Protein AF-A0A376RK97-F1 (afdb_monomer)

Radius of gyration: 12.73 Å; Cα contacts (8 Å, |Δi|>4): 54; chains: 1; bounding box: 29×30×22 Å

Mean predicted aligned error: 4.5 Å

Solvent-accessible surface area (backbone atoms only — not comparable to full-atom values): 4309 Å² total; per-residue (Å²): 130,89,70,87,72,62,96,83,65,48,72,64,60,56,49,69,71,46,57,68,71,57,37,28,74,76,63,33,61,69,52,36,39,29,39,74,55,22,64,49,58,78,73,73,46,35,48,99,86,66,47,78,58,50,73,66,57,49,39,73,75,42,51,62,32,33,56,61,39,72,98

Foldseek 3Di:
DLDDDDPPDDPLNSLQPDDLVVNCVPPHNQVSLLVNFLVDDPVLQADPVRHGDDPVVVCVVPVSSCVRSVD

Structure (mmCIF, N/CA/C/O backbone):
data_AF-A0A376RK97-F1
#
_entry.id   AF-A0A376RK97-F1
#
loop_
_atom_site.group_PDB
_atom_site.id
_atom_site.type_symbol
_atom_site.label_atom_id
_atom_site.label_alt_id
_atom_site.label_comp_id
_atom_site.label_asym_id
_atom_site.label_entity_id
_atom_site.label_seq_id
_atom_site.pdbx_PDB_ins_code
_atom_site.Cartn_x
_atom_site.Cartn_y
_atom_site.Cartn_z
_atom_site.occupancy
_atom_site.B_iso_or_equiv
_atom_site.auth_seq_id
_atom_site.auth_comp_id
_atom_site.auth_asym_id
_atom_site.auth_atom_id
_atom_site.pdbx_PDB_model_num
ATOM 1 N N . MET A 1 1 ? 13.392 -18.938 7.902 1.00 48.59 1 MET A N 1
ATOM 2 C CA . MET A 1 1 ? 13.835 -19.036 6.499 1.00 48.59 1 MET A CA 1
ATOM 3 C C . MET A 1 1 ? 12.819 -18.300 5.657 1.00 48.59 1 MET A C 1
ATOM 5 O O . MET A 1 1 ? 11.705 -18.791 5.527 1.00 48.59 1 MET A O 1
ATOM 9 N N . ASP A 1 2 ? 13.175 -17.120 5.155 1.00 60.03 2 ASP A N 1
ATOM 10 C CA . ASP A 1 2 ? 12.393 -16.446 4.120 1.00 60.03 2 ASP A CA 1
ATOM 11 C C . ASP A 1 2 ? 12.611 -17.246 2.831 1.00 60.03 2 ASP A C 1
ATOM 13 O O . ASP A 1 2 ? 13.696 -17.229 2.255 1.00 60.03 2 ASP A O 1
ATOM 17 N N . GLY A 1 3 ? 11.640 -18.099 2.500 1.00 59.69 3 GLY A N 1
ATOM 18 C CA . GLY A 1 3 ? 11.764 -19.113 1.456 1.00 59.69 3 GLY A CA 1
ATOM 19 C C . GLY A 1 3 ? 12.172 -18.537 0.100 1.00 59.69 3 GLY A C 1
ATOM 20 O O . GLY A 1 3 ? 11.791 -17.424 -0.259 1.00 59.69 3 GLY A O 1
ATOM 21 N N . VAL A 1 4 ? 12.933 -19.341 -0.646 1.00 58.72 4 VAL A N 1
ATOM 22 C CA . VAL A 1 4 ? 13.335 -19.095 -2.036 1.00 58.72 4 VAL A CA 1
ATOM 23 C C . VAL A 1 4 ? 12.123 -18.663 -2.860 1.00 58.72 4 VAL A C 1
ATOM 25 O O . VAL A 1 4 ? 11.132 -19.386 -2.964 1.00 58.72 4 VAL A O 1
ATOM 28 N N . VAL A 1 5 ? 12.202 -17.462 -3.422 1.00 61.81 5 VAL A N 1
ATOM 29 C CA . VAL A 1 5 ? 11.205 -16.924 -4.345 1.00 61.81 5 VAL A CA 1
ATOM 30 C C . VAL A 1 5 ? 11.594 -17.396 -5.742 1.00 61.81 5 VAL A C 1
ATOM 32 O O . VAL A 1 5 ? 12.744 -17.224 -6.146 1.00 61.81 5 VAL A O 1
ATOM 35 N N . ALA A 1 6 ? 10.673 -18.037 -6.464 1.00 67.50 6 ALA A N 1
ATOM 36 C CA . ALA A 1 6 ? 10.910 -18.381 -7.863 1.00 67.50 6 ALA A CA 1
ATOM 37 C C . ALA A 1 6 ? 11.162 -17.087 -8.659 1.00 67.50 6 ALA A C 1
ATOM 39 O O . ALA A 1 6 ? 10.528 -16.068 -8.382 1.00 67.50 6 ALA A O 1
ATOM 40 N N . GLY A 1 7 ? 12.111 -17.101 -9.601 1.00 69.06 7 GLY A N 1
ATOM 41 C CA . GLY A 1 7 ? 12.584 -15.889 -10.294 1.00 69.06 7 GLY A CA 1
ATOM 42 C C . GLY A 1 7 ? 11.515 -15.129 -11.095 1.00 69.06 7 GLY A C 1
ATOM 43 O O . GLY A 1 7 ? 11.761 -14.008 -11.523 1.00 69.06 7 GLY A O 1
ATOM 44 N N . ASP A 1 8 ? 10.338 -15.724 -11.272 1.00 75.38 8 ASP A N 1
ATOM 45 C CA . ASP A 1 8 ? 9.146 -15.198 -11.938 1.00 75.38 8 ASP A CA 1
ATOM 46 C C . ASP A 1 8 ? 8.084 -14.626 -10.976 1.00 75.38 8 ASP A C 1
ATOM 48 O O . ASP A 1 8 ? 7.095 -14.055 -11.425 1.00 75.38 8 ASP A O 1
ATOM 52 N N . THR A 1 9 ? 8.257 -14.755 -9.657 1.00 81.19 9 THR A N 1
ATOM 53 C CA . THR A 1 9 ? 7.262 -14.286 -8.683 1.00 81.19 9 THR A CA 1
ATOM 54 C C . THR A 1 9 ? 7.331 -12.767 -8.519 1.00 81.19 9 THR A C 1
ATOM 56 O O . THR A 1 9 ? 8.337 -12.208 -8.078 1.00 81.19 9 THR A O 1
ATOM 59 N N . TH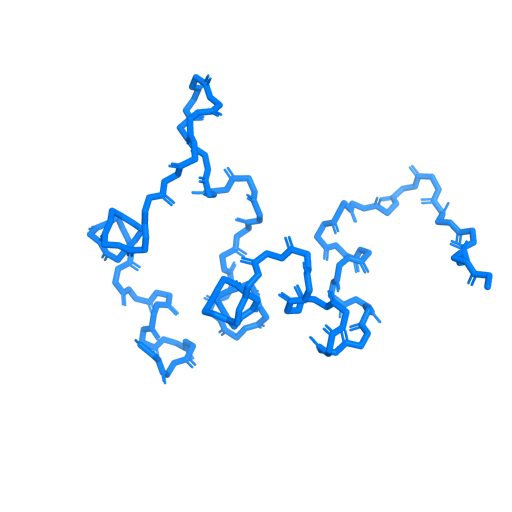R A 1 10 ? 6.216 -12.089 -8.783 1.00 89.56 10 THR A N 1
ATOM 60 C CA . THR A 1 10 ? 6.069 -10.653 -8.526 1.00 89.56 10 THR A CA 1
ATOM 61 C C . THR A 1 10 ? 6.031 -10.354 -7.025 1.00 89.56 10 THR A C 1
ATOM 63 O O . THR A 1 10 ? 5.613 -11.178 -6.203 1.00 89.56 10 THR A O 1
ATOM 66 N N . TYR A 1 11 ? 6.390 -9.125 -6.640 1.00 90.00 11 TYR A N 1
ATOM 67 C CA . TYR A 1 11 ? 6.292 -8.695 -5.241 1.00 90.00 11 TYR A CA 1
ATOM 68 C C . TYR A 1 11 ? 4.874 -8.867 -4.677 1.00 90.00 11 TYR A C 1
ATOM 70 O O . TYR A 1 11 ? 4.715 -9.300 -3.536 1.00 90.00 11 TYR A O 1
ATOM 78 N N . ARG A 1 12 ? 3.837 -8.589 -5.479 1.00 92.12 12 ARG A N 1
ATOM 79 C CA . ARG A 1 12 ? 2.438 -8.757 -5.068 1.00 92.12 12 ARG A CA 1
ATOM 80 C C . ARG A 1 12 ? 2.110 -10.219 -4.768 1.00 92.12 12 ARG A C 1
ATOM 82 O O . ARG A 1 12 ? 1.507 -10.502 -3.735 1.00 92.12 12 ARG A O 1
ATOM 89 N N . GLU A 1 13 ? 2.511 -11.144 -5.634 1.00 93.00 13 GLU A N 1
ATOM 90 C CA . GLU A 1 13 ? 2.279 -12.577 -5.422 1.00 93.00 13 GLU A CA 1
ATOM 91 C C . GLU A 1 13 ? 3.018 -13.086 -4.186 1.00 93.00 13 GLU A C 1
ATOM 93 O O . GLU A 1 13 ? 2.428 -13.776 -3.353 1.00 93.00 13 GLU A O 1
ATOM 98 N N . TRP A 1 14 ? 4.287 -12.702 -4.019 1.00 92.88 14 TRP A N 1
ATOM 99 C CA . TRP A 1 14 ? 5.045 -13.024 -2.814 1.00 92.88 14 TRP A CA 1
ATOM 100 C C . TRP A 1 14 ? 4.372 -12.461 -1.557 1.00 92.88 14 TRP A C 1
ATOM 102 O O . TRP A 1 14 ? 4.200 -13.192 -0.581 1.00 92.88 14 TRP A O 1
ATOM 112 N N . PHE A 1 15 ? 3.941 -11.198 -1.588 1.00 94.88 15 PHE A N 1
ATOM 113 C CA . PHE A 1 15 ? 3.287 -10.521 -0.469 1.00 94.88 15 PHE A CA 1
ATOM 114 C C . PHE A 1 15 ? 1.988 -11.229 -0.066 1.00 94.88 15 PHE A C 1
ATOM 116 O O . PHE A 1 15 ? 1.768 -11.502 1.117 1.00 94.88 15 PHE A O 1
ATOM 123 N N . LEU A 1 16 ? 1.146 -11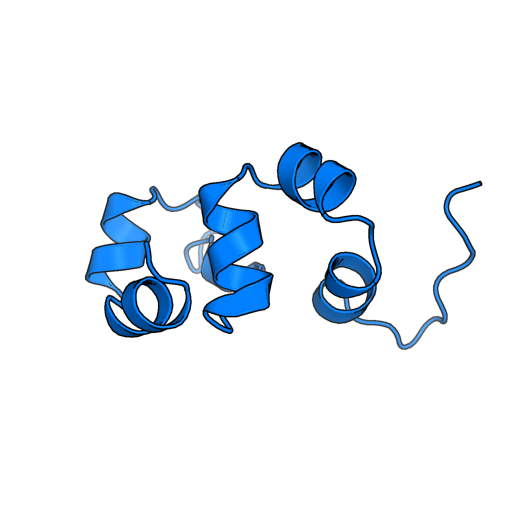.586 -1.041 1.00 94.50 16 LEU A N 1
ATOM 124 C CA . LEU A 1 16 ? -0.134 -12.258 -0.804 1.00 94.50 16 LEU A CA 1
ATOM 125 C C . LEU A 1 16 ? 0.028 -13.655 -0.187 1.00 94.50 16 LEU A C 1
ATOM 127 O O . LEU A 1 16 ? -0.828 -14.059 0.603 1.00 94.50 16 LEU A O 1
ATOM 131 N N . ARG A 1 17 ? 1.136 -14.354 -0.476 1.00 94.94 17 ARG A N 1
ATOM 132 C CA . ARG A 1 17 ? 1.485 -15.647 0.143 1.00 94.94 17 ARG A CA 1
ATOM 133 C C . ARG A 1 17 ? 1.895 -15.525 1.616 1.00 94.94 17 ARG A C 1
ATOM 135 O O . ARG A 1 17 ? 1.834 -16.515 2.339 1.00 94.94 17 ARG A O 1
ATOM 142 N N . GLN A 1 18 ? 2.301 -14.341 2.080 1.00 95.56 18 GLN A N 1
ATOM 143 C CA . GLN A 1 18 ? 2.728 -14.163 3.469 1.00 95.56 18 GLN A CA 1
ATOM 144 C C . GLN A 1 18 ? 1.544 -14.221 4.452 1.00 95.56 18 GLN A C 1
ATOM 146 O O . GLN A 1 18 ? 0.427 -13.803 4.111 1.00 95.56 18 GLN A O 1
ATOM 151 N N . PRO A 1 19 ? 1.772 -14.654 5.708 1.00 97.56 19 PRO A N 1
ATO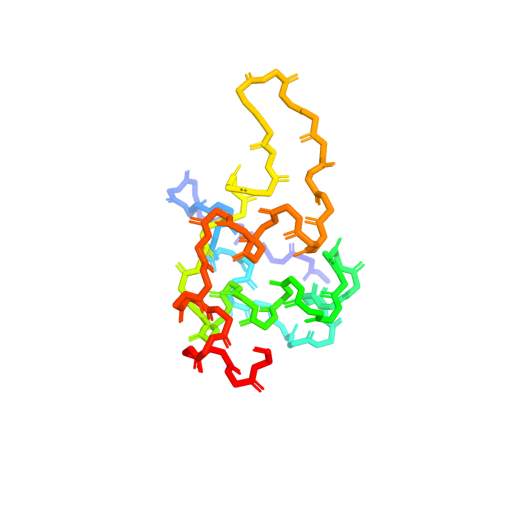M 152 C CA . PRO A 1 19 ? 0.786 -14.512 6.775 1.00 97.56 19 PRO A CA 1
ATOM 153 C C . PRO A 1 19 ? 0.317 -13.061 6.908 1.00 97.56 19 PRO A C 1
ATOM 155 O O . PRO A 1 19 ? 1.108 -12.126 6.758 1.00 97.56 19 PRO A O 1
ATOM 158 N N . TYR A 1 20 ? -0.961 -12.847 7.236 1.00 97.06 20 TYR A N 1
ATOM 159 C CA . TYR A 1 20 ? -1.509 -11.489 7.339 1.00 97.06 20 TYR A CA 1
ATOM 160 C C . TYR A 1 20 ? -0.757 -10.626 8.363 1.00 97.06 20 TYR A C 1
ATOM 162 O O . TYR A 1 20 ? -0.528 -9.444 8.127 1.00 97.06 20 TYR A O 1
ATOM 170 N N . THR A 1 21 ? -0.274 -11.219 9.457 1.00 97.81 21 THR A N 1
ATOM 171 C CA . THR A 1 21 ? 0.589 -10.537 10.436 1.00 97.81 21 THR A CA 1
ATOM 172 C C . THR A 1 21 ? 1.847 -9.951 9.794 1.00 97.81 21 THR A C 1
ATOM 174 O O . THR A 1 21 ? 2.181 -8.798 10.059 1.00 97.81 21 THR A O 1
ATOM 177 N N . ARG A 1 22 ? 2.504 -10.696 8.898 1.00 97.12 22 ARG A N 1
ATOM 178 C CA . ARG A 1 22 ? 3.684 -10.230 8.162 1.00 97.12 22 ARG A CA 1
ATOM 179 C C . ARG A 1 22 ? 3.329 -9.137 7.160 1.00 97.12 22 ARG A C 1
ATOM 181 O O . ARG A 1 22 ? 4.029 -8.136 7.090 1.00 97.12 22 ARG A O 1
ATOM 188 N N . GLN A 1 23 ? 2.216 -9.282 6.446 1.00 97.81 23 GLN A N 1
ATOM 189 C CA . GLN A 1 23 ? 1.723 -8.243 5.536 1.00 97.81 23 GLN A CA 1
ATOM 190 C C . GLN A 1 23 ? 1.503 -6.909 6.265 1.00 97.81 23 GLN A C 1
ATOM 192 O O . GLN A 1 23 ? 1.986 -5.870 5.813 1.00 97.81 23 GLN A O 1
ATOM 197 N N . LYS A 1 24 ? 0.854 -6.943 7.438 1.00 98.06 24 LYS A N 1
ATOM 198 C CA . LYS A 1 24 ? 0.636 -5.755 8.276 1.00 98.06 24 LYS A CA 1
ATOM 199 C C . LYS A 1 24 ? 1.936 -5.116 8.756 1.00 98.06 24 LYS A C 1
ATOM 201 O O . LYS A 1 24 ? 2.011 -3.895 8.805 1.00 98.06 24 LYS A O 1
ATOM 206 N N . GLN A 1 25 ? 2.951 -5.908 9.096 1.00 97.81 25 GLN A N 1
ATOM 207 C CA . GLN A 1 25 ? 4.255 -5.372 9.501 1.00 97.81 25 GLN A CA 1
ATOM 208 C C . GLN A 1 25 ? 4.955 -4.606 8.374 1.00 97.81 25 GLN A C 1
ATOM 210 O O . GLN A 1 25 ? 5.683 -3.662 8.656 1.00 97.81 25 GLN A O 1
ATOM 215 N N . ILE A 1 26 ? 4.752 -5.009 7.117 1.00 95.75 26 ILE A N 1
ATOM 216 C CA . ILE A 1 26 ? 5.446 -4.414 5.969 1.00 95.75 26 ILE A CA 1
ATOM 217 C C . ILE A 1 26 ? 4.793 -3.090 5.552 1.00 95.75 26 ILE A C 1
ATOM 219 O O . ILE A 1 26 ? 5.494 -2.101 5.369 1.00 95.75 26 ILE A O 1
ATOM 223 N N . VAL A 1 27 ? 3.462 -3.056 5.397 1.00 96.00 27 VAL A N 1
ATOM 224 C CA . VAL A 1 27 ? 2.753 -1.889 4.817 1.00 96.00 27 VAL A CA 1
ATOM 225 C C . VAL A 1 27 ? 1.753 -1.214 5.765 1.00 96.00 27 VAL A C 1
ATOM 227 O O . VAL A 1 27 ? 1.156 -0.190 5.422 1.00 96.00 27 VAL A O 1
ATOM 230 N N . GLY A 1 28 ? 1.547 -1.770 6.958 1.00 97.62 28 GLY A N 1
ATOM 231 C CA 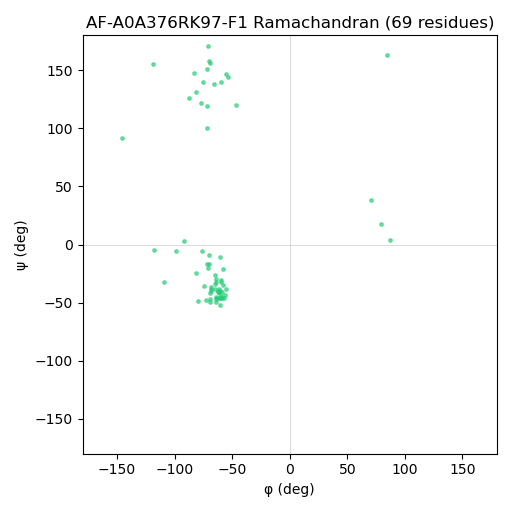. GLY A 1 28 ? 0.477 -1.380 7.875 1.00 97.62 28 GLY A CA 1
ATOM 232 C C . GLY A 1 28 ? -0.857 -2.072 7.577 1.00 97.62 28 GLY A C 1
ATOM 233 O O . GLY A 1 28 ? -1.090 -2.610 6.495 1.00 97.62 28 GLY A O 1
ATOM 234 N N . GLU A 1 29 ? -1.764 -2.050 8.553 1.00 98.12 29 GLU A N 1
ATOM 235 C CA . GLU A 1 29 ? -3.029 -2.797 8.510 1.00 98.12 29 GLU A CA 1
ATOM 236 C C . GLU A 1 29 ? -3.942 -2.403 7.349 1.00 98.12 29 GLU A C 1
ATOM 238 O O . GLU A 1 29 ? -4.352 -3.255 6.563 1.00 98.12 29 GLU A O 1
ATOM 243 N N . THR A 1 30 ? -4.222 -1.109 7.196 1.00 98.12 30 THR A N 1
ATOM 244 C CA . THR A 1 30 ? -5.135 -0.620 6.156 1.00 98.12 30 THR A CA 1
ATOM 245 C C . THR A 1 30 ? -4.634 -0.970 4.758 1.00 98.12 30 THR A C 1
ATOM 247 O O . THR A 1 30 ? -5.394 -1.479 3.944 1.00 98.12 30 THR A O 1
ATOM 250 N N . ARG A 1 31 ? -3.343 -0.758 4.480 1.00 98.31 31 ARG A N 1
ATOM 251 C CA . ARG A 1 31 ? -2.751 -1.047 3.165 1.00 98.31 31 ARG A CA 1
ATOM 252 C C . ARG A 1 31 ? -2.688 -2.541 2.873 1.00 98.31 31 ARG A C 1
ATOM 254 O O . ARG A 1 31 ? -2.975 -2.941 1.749 1.00 98.31 31 ARG A O 1
ATOM 261 N N . ALA A 1 32 ? -2.395 -3.370 3.877 1.00 98.25 32 ALA A N 1
ATOM 262 C CA . ALA A 1 32 ? -2.451 -4.821 3.720 1.00 98.25 32 ALA A CA 1
ATOM 263 C C . ALA A 1 32 ? -3.862 -5.275 3.311 1.00 98.25 32 ALA A C 1
ATOM 265 O O . ALA A 1 32 ? -4.010 -6.104 2.413 1.00 98.25 32 ALA A O 1
ATOM 266 N N . LYS A 1 33 ? -4.895 -4.673 3.911 1.00 98.00 33 LYS A N 1
ATOM 267 C CA . LYS A 1 33 ? -6.298 -4.943 3.589 1.00 98.00 33 LYS A CA 1
ATOM 268 C C . LYS A 1 33 ? -6.696 -4.442 2.193 1.00 98.00 33 LYS A C 1
ATOM 270 O O . LYS A 1 33 ? -7.364 -5.160 1.456 1.00 98.00 33 LYS A O 1
ATOM 275 N N . LEU A 1 34 ? -6.215 -3.268 1.775 1.00 98.31 34 LEU A N 1
ATOM 276 C CA . LEU A 1 34 ? -6.412 -2.767 0.405 1.00 98.31 34 LEU A CA 1
ATOM 277 C C . LEU A 1 34 ? -5.801 -3.694 -0.653 1.00 98.31 34 LEU A C 1
ATOM 279 O O . LEU A 1 34 ? -6.432 -3.923 -1.683 1.00 98.31 34 LEU A O 1
ATOM 283 N N . ILE A 1 35 ? -4.616 -4.258 -0.399 1.00 97.50 35 ILE A N 1
ATOM 284 C CA . ILE A 1 35 ? -3.980 -5.198 -1.334 1.00 97.50 35 ILE A CA 1
ATOM 285 C C . ILE A 1 35 ? -4.740 -6.522 -1.394 1.00 97.50 35 ILE A C 1
ATOM 287 O O . ILE A 1 35 ? -5.023 -7.030 -2.482 1.00 97.50 35 ILE A O 1
ATOM 291 N N . ARG A 1 36 ? -5.044 -7.095 -0.224 1.00 96.25 36 ARG A N 1
ATOM 292 C CA . ARG A 1 36 ? -5.622 -8.437 -0.113 1.00 96.25 36 ARG A CA 1
ATOM 293 C C . ARG A 1 36 ? -7.082 -8.484 -0.551 1.00 96.25 36 ARG A C 1
ATOM 295 O O . ARG A 1 36 ? -7.440 -9.348 -1.344 1.00 96.25 36 ARG A O 1
ATOM 302 N N . ASP A 1 37 ? -7.881 -7.543 -0.059 1.00 97.12 37 ASP A N 1
ATOM 303 C CA . ASP A 1 37 ? -9.342 -7.586 -0.163 1.00 97.12 37 ASP A CA 1
ATOM 304 C C . ASP A 1 37 ? -9.866 -6.525 -1.146 1.00 97.12 37 ASP A C 1
ATOM 306 O O . ASP A 1 37 ? -10.864 -6.730 -1.833 1.00 97.12 37 ASP A O 1
ATOM 310 N N . GLY A 1 38 ? -9.176 -5.383 -1.242 1.00 96.88 38 GLY A N 1
ATOM 311 C CA . GLY A 1 38 ? -9.539 -4.293 -2.154 1.00 96.88 38 GLY A CA 1
ATOM 312 C C . GLY A 1 38 ? -9.063 -4.503 -3.591 1.00 96.88 38 GLY A C 1
ATOM 313 O O . GLY A 1 38 ? -9.666 -3.974 -4.524 1.00 96.88 38 GLY A O 1
ATOM 314 N N . GLY A 1 39 ? -8.005 -5.295 -3.778 1.00 95.94 39 GLY A N 1
ATOM 315 C CA . GLY A 1 39 ? -7.398 -5.560 -5.078 1.00 95.94 39 GLY A CA 1
ATOM 316 C C . GLY A 1 39 ? -6.337 -4.543 -5.516 1.00 95.94 39 GLY A C 1
ATOM 317 O O . GLY A 1 39 ? -5.787 -4.722 -6.600 1.00 95.94 39 GLY A O 1
ATOM 318 N N . MET A 1 40 ? -5.990 -3.555 -4.688 1.00 96.81 40 MET A N 1
ATOM 319 C CA . MET A 1 40 ? -4.975 -2.537 -5.000 1.00 96.81 40 MET A CA 1
ATOM 320 C C . MET A 1 40 ? -3.572 -3.156 -5.120 1.00 96.81 40 MET A C 1
ATOM 322 O O . MET A 1 40 ? -3.202 -4.034 -4.338 1.00 96.81 40 MET A O 1
ATOM 326 N N . SER A 1 41 ? -2.785 -2.739 -6.106 1.00 95.12 41 SER A N 1
ATOM 327 C CA . SER A 1 41 ? -1.396 -3.180 -6.250 1.00 95.12 41 SER A CA 1
ATOM 328 C C . SER A 1 41 ? -0.456 -2.358 -5.355 1.00 95.12 41 SER A C 1
ATOM 330 O O . SER A 1 41 ? -0.711 -1.177 -5.122 1.00 95.12 41 SER A O 1
ATOM 332 N N . PRO A 1 42 ? 0.641 -2.942 -4.830 1.00 94.69 42 PRO A N 1
ATOM 333 C CA . PRO A 1 42 ? 1.572 -2.214 -3.961 1.00 94.69 42 PRO A CA 1
ATOM 334 C C . PRO A 1 42 ? 2.228 -0.978 -4.599 1.00 94.69 42 PRO A C 1
ATOM 336 O O . PRO A 1 42 ? 2.530 -0.020 -3.892 1.00 94.69 42 PRO A O 1
ATOM 339 N N . ASP A 1 43 ? 2.445 -0.983 -5.916 1.00 93.81 43 ASP A N 1
ATOM 340 C CA . ASP A 1 43 ? 2.982 0.152 -6.678 1.00 93.81 43 ASP A CA 1
ATOM 341 C C . ASP A 1 43 ? 2.038 1.3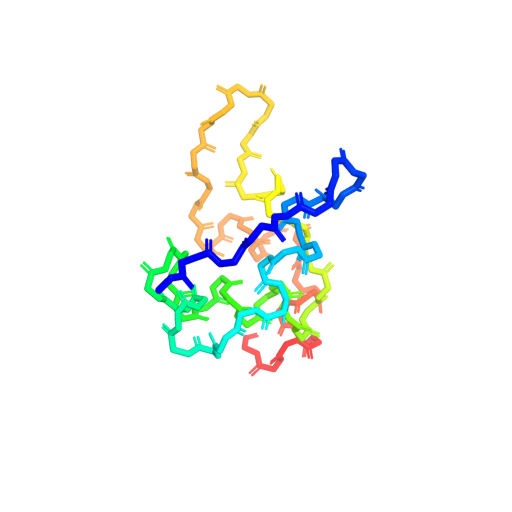64 -6.681 1.00 93.81 43 ASP A C 1
ATOM 343 O O . ASP A 1 43 ? 2.500 2.503 -6.715 1.00 93.81 43 ASP A O 1
ATOM 347 N N . GLU A 1 44 ? 0.729 1.152 -6.518 1.00 96.50 44 GLU A N 1
ATOM 348 C CA . GLU A 1 44 ? -0.262 2.233 -6.454 1.00 96.50 44 GLU A CA 1
ATOM 349 C C . GLU A 1 44 ? -0.172 3.065 -5.168 1.00 96.50 44 GLU A C 1
ATOM 351 O O . GLU A 1 44 ? -0.820 4.107 -5.055 1.00 96.50 44 GLU A O 1
ATOM 356 N N . PHE A 1 45 ? 0.634 2.636 -4.192 1.00 97.31 45 PHE A N 1
ATOM 357 C CA . PHE A 1 45 ? 0.905 3.406 -2.978 1.00 97.31 45 PHE A CA 1
ATOM 358 C C . PHE A 1 45 ? 1.872 4.563 -3.184 1.00 97.31 45 PHE A C 1
ATOM 360 O O . PHE A 1 45 ? 2.070 5.346 -2.253 1.00 97.31 45 PHE A O 1
ATOM 367 N N . TYR A 1 46 ? 2.449 4.683 -4.374 1.00 97.38 46 TYR A N 1
ATOM 368 C CA . TYR A 1 46 ? 3.390 5.733 -4.700 1.00 97.38 46 TYR A CA 1
ATOM 369 C C . TYR A 1 46 ? 2.876 6.610 -5.843 1.00 97.38 46 TYR A C 1
ATOM 371 O O . TYR A 1 46 ? 2.061 6.195 -6.672 1.00 97.38 46 TYR A O 1
ATOM 379 N N . THR A 1 47 ? 3.358 7.848 -5.887 1.00 96.44 47 THR A N 1
ATOM 380 C CA . THR A 1 47 ? 3.294 8.665 -7.104 1.00 96.44 47 THR A CA 1
ATOM 381 C C . THR A 1 47 ? 4.261 8.125 -8.161 1.00 96.44 47 THR A C 1
ATOM 383 O O . THR A 1 47 ? 5.125 7.295 -7.876 1.00 96.44 47 THR A O 1
ATOM 386 N N . ASP A 1 48 ? 4.167 8.649 -9.381 1.00 94.25 48 ASP A N 1
ATOM 387 C CA . ASP A 1 48 ? 5.142 8.425 -10.457 1.00 94.25 48 ASP A CA 1
ATOM 388 C C . ASP A 1 48 ? 6.573 8.858 -10.079 1.00 94.25 48 ASP A C 1
ATOM 390 O O . ASP A 1 48 ? 7.547 8.363 -10.642 1.00 94.25 48 ASP A O 1
ATOM 394 N N . LYS A 1 49 ? 6.704 9.742 -9.085 1.00 96.44 49 LYS A N 1
ATOM 395 C CA . LYS A 1 49 ? 7.977 10.194 -8.506 1.00 96.44 49 LYS A CA 1
ATOM 396 C C . LYS A 1 49 ? 8.438 9.368 -7.302 1.00 96.44 49 LYS A C 1
ATOM 398 O O . LYS A 1 49 ? 9.454 9.699 -6.697 1.00 96.44 49 LYS A O 1
ATOM 403 N N . GLY A 1 50 ? 7.709 8.313 -6.935 1.00 94.81 50 GLY A N 1
ATOM 404 C CA . GLY A 1 50 ? 8.048 7.455 -5.79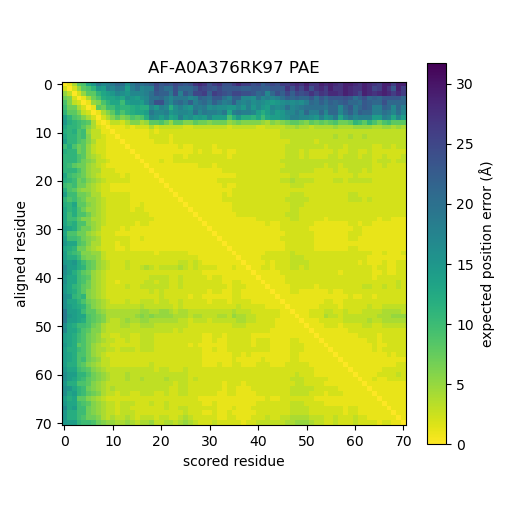8 1.00 94.81 50 GLY A CA 1
ATOM 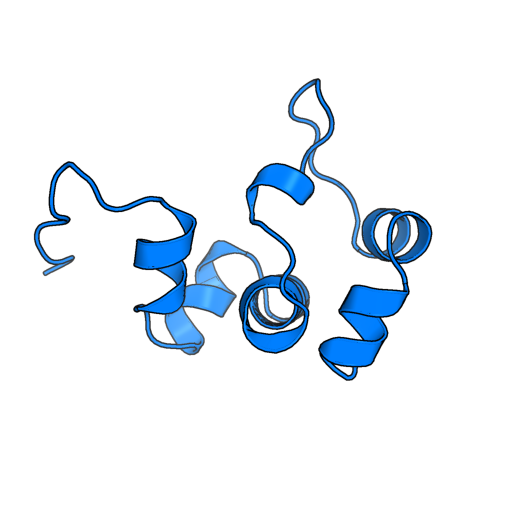405 C C . GLY A 1 50 ? 7.670 8.034 -4.431 1.00 94.81 50 GLY A C 1
ATOM 406 O O . GLY A 1 50 ? 8.176 7.571 -3.410 1.00 94.81 50 GLY A O 1
ATOM 407 N N . GLU A 1 51 ? 6.790 9.036 -4.370 1.00 97.69 51 GLU A N 1
ATOM 408 C CA . GLU A 1 51 ? 6.334 9.605 -3.096 1.00 97.69 51 GLU A CA 1
ATOM 409 C C . GLU A 1 51 ? 5.238 8.734 -2.485 1.00 97.69 51 GLU A C 1
ATOM 411 O O . GLU A 1 51 ? 4.265 8.394 -3.153 1.00 97.69 51 GLU A O 1
ATOM 416 N N . TRP A 1 52 ? 5.366 8.393 -1.203 1.00 96.38 52 TRP A N 1
ATOM 417 C CA . TRP A 1 52 ? 4.391 7.551 -0.511 1.00 96.38 52 TRP A CA 1
ATOM 418 C C . TRP A 1 52 ? 3.075 8.293 -0.259 1.00 96.38 52 TRP A C 1
ATOM 420 O O . TRP A 1 52 ? 3.025 9.280 0.479 1.00 96.38 52 TRP A O 1
ATOM 430 N N . LEU A 1 53 ? 1.987 7.778 -0.826 1.00 97.94 53 LEU A N 1
ATOM 431 C CA . LEU A 1 53 ? 0.657 8.359 -0.701 1.00 97.94 53 LEU A CA 1
ATOM 432 C C . LEU A 1 53 ? 0.053 8.087 0.676 1.00 97.94 53 LEU A C 1
ATOM 434 O O . LEU A 1 53 ? 0.123 6.982 1.226 1.00 97.94 53 LEU A O 1
ATOM 438 N N . THR A 1 54 ? -0.621 9.092 1.229 1.00 98.25 54 THR A N 1
ATOM 439 C CA . THR A 1 54 ? -1.433 8.942 2.441 1.00 98.25 54 THR A CA 1
ATOM 440 C C . THR A 1 54 ? -2.690 8.110 2.169 1.00 98.25 54 THR A C 1
ATOM 442 O O . THR A 1 54 ? -3.185 8.039 1.047 1.00 98.25 54 THR A O 1
ATOM 445 N N . LEU A 1 55 ? -3.276 7.517 3.216 1.00 98.19 55 LEU A N 1
ATOM 446 C CA . LEU A 1 55 ? -4.534 6.765 3.084 1.00 98.19 55 LEU A CA 1
ATOM 447 C C . LEU A 1 55 ? -5.688 7.633 2.561 1.00 98.19 55 LEU A C 1
ATOM 449 O O . LEU A 1 55 ? -6.552 7.133 1.846 1.00 98.19 55 LEU A O 1
ATOM 453 N N . LYS A 1 56 ? -5.688 8.930 2.897 1.00 98.25 56 LYS A N 1
ATOM 454 C CA . LYS A 1 56 ? -6.675 9.888 2.391 1.00 98.25 56 LYS A CA 1
ATOM 455 C C . LYS A 1 56 ? -6.548 10.047 0.874 1.00 98.25 56 LYS A C 1
ATOM 457 O O . LYS A 1 56 ? -7.541 9.883 0.179 1.00 98.25 56 LYS A O 1
ATOM 462 N N . GLN A 1 57 ? -5.332 10.268 0.375 1.00 98.31 57 GLN A N 1
ATOM 463 C CA . GLN A 1 57 ? -5.069 10.384 -1.064 1.00 98.31 57 GLN A CA 1
ATOM 464 C C . GLN A 1 57 ? -5.405 9.090 -1.816 1.00 98.31 57 GLN A C 1
ATOM 466 O O . GLN A 1 57 ? -5.994 9.139 -2.891 1.00 98.31 57 GLN A O 1
ATOM 471 N N . LEU A 1 58 ? -5.097 7.922 -1.238 1.00 98.12 58 LEU A N 1
ATOM 472 C CA . LEU A 1 58 ? -5.478 6.634 -1.828 1.00 98.12 58 LEU A CA 1
ATOM 473 C C . LEU A 1 58 ? -6.999 6.484 -1.941 1.00 98.12 58 LEU A C 1
ATOM 475 O O . LEU A 1 58 ? -7.496 6.023 -2.964 1.00 98.12 58 LEU A O 1
ATOM 479 N N . ARG A 1 59 ? -7.745 6.906 -0.913 1.00 97.69 59 ARG A N 1
ATOM 480 C CA . ARG A 1 59 ? -9.213 6.866 -0.925 1.00 97.69 59 ARG A CA 1
ATOM 481 C C . ARG A 1 59 ? -9.813 7.854 -1.923 1.00 97.69 59 ARG A C 1
ATOM 483 O O . ARG A 1 59 ? -10.828 7.542 -2.533 1.00 97.69 59 ARG A O 1
ATOM 490 N N . GLU A 1 60 ? -9.211 9.029 -2.079 1.00 97.81 60 GLU A N 1
ATOM 491 C CA . GLU A 1 60 ? -9.620 10.013 -3.089 1.00 97.81 60 GLU A CA 1
ATOM 492 C C . GLU A 1 60 ? -9.389 9.490 -4.513 1.00 97.81 60 GLU A C 1
ATOM 494 O O . GLU A 1 60 ? -10.237 9.694 -5.378 1.00 97.81 60 GLU A O 1
ATOM 499 N N . ARG A 1 61 ? -8.282 8.772 -4.744 1.00 95.69 61 ARG A N 1
ATOM 500 C CA . ARG A 1 61 ? -7.949 8.170 -6.042 1.00 95.69 61 ARG A CA 1
ATOM 501 C C . ARG A 1 61 ? -8.871 7.009 -6.406 1.00 95.69 61 ARG A C 1
ATOM 503 O O . ARG A 1 61 ? -9.346 6.945 -7.534 1.00 95.69 61 ARG A O 1
ATOM 510 N N . ASP A 1 62 ? -9.116 6.098 -5.467 1.00 96.25 62 ASP A N 1
ATOM 511 C CA . ASP A 1 62 ? -10.008 4.960 -5.677 1.00 96.25 62 ASP A CA 1
ATOM 512 C C . ASP A 1 62 ? -10.760 4.609 -4.387 1.00 96.25 62 ASP A C 1
ATOM 514 O O . ASP A 1 62 ? -10.336 3.807 -3.555 1.00 96.25 62 ASP A O 1
ATOM 518 N N . ALA A 1 63 ? -11.939 5.199 -4.214 1.00 97.62 63 ALA A N 1
ATOM 519 C CA . ALA A 1 63 ? -12.803 4.877 -3.083 1.00 97.62 63 ALA A CA 1
ATOM 520 C C . ALA A 1 63 ? -13.444 3.480 -3.201 1.00 97.62 63 ALA A C 1
ATOM 522 O O . ALA A 1 63 ? -13.974 2.956 -2.217 1.00 97.62 63 ALA A O 1
ATOM 523 N N . GLN A 1 64 ? -13.460 2.874 -4.392 1.00 97.69 64 GLN A N 1
ATOM 524 C CA . GLN A 1 64 ? -14.096 1.580 -4.609 1.00 97.69 64 GLN A CA 1
ATOM 525 C C . GLN A 1 64 ? -13.266 0.440 -4.028 1.00 97.69 64 GLN A C 1
ATOM 527 O O . GLN A 1 64 ? -13.856 -0.487 -3.470 1.00 97.69 64 GLN A O 1
ATOM 532 N N . VAL A 1 65 ? -11.934 0.512 -4.081 1.00 97.44 65 VAL A N 1
ATOM 533 C CA . VAL A 1 65 ? -11.081 -0.502 -3.433 1.00 97.44 65 VAL A CA 1
ATOM 534 C C . VAL A 1 65 ? -11.225 -0.497 -1.912 1.00 97.44 65 VAL A C 1
ATOM 536 O O . VAL A 1 65 ? -11.222 -1.561 -1.301 1.00 97.44 65 VAL A O 1
ATOM 539 N N . PHE A 1 66 ? -11.453 0.668 -1.298 1.00 98.06 66 PHE A N 1
ATOM 540 C CA . PHE A 1 66 ? -11.753 0.784 0.134 1.00 98.06 66 PHE A CA 1
ATOM 541 C C . PHE A 1 66 ? -13.079 0.095 0.472 1.00 98.06 66 PHE A C 1
ATOM 543 O O . PHE A 1 66 ? -13.128 -0.764 1.350 1.00 98.06 66 PHE A O 1
ATOM 550 N N . ARG A 1 67 ? -14.128 0.359 -0.322 1.00 98.00 67 ARG A N 1
ATOM 551 C CA . ARG A 1 67 ? -15.425 -0.322 -0.178 1.00 98.00 67 ARG A CA 1
ATOM 552 C C . ARG A 1 67 ? -15.316 -1.838 -0.342 1.00 98.00 67 ARG A C 1
ATOM 554 O O . ARG A 1 67 ? -15.888 -2.559 0.465 1.00 98.00 67 ARG A O 1
ATOM 561 N N . LYS A 1 68 ? -14.577 -2.320 -1.349 1.00 97.94 68 LYS A N 1
ATOM 562 C CA . LYS A 1 68 ? -14.330 -3.760 -1.563 1.00 97.94 68 LYS A CA 1
ATOM 563 C C . LYS A 1 68 ? -13.580 -4.387 -0.391 1.00 97.94 68 LYS A C 1
ATOM 565 O O . LYS A 1 68 ? -13.936 -5.472 0.049 1.00 97.94 68 LYS A O 1
ATOM 570 N N . ALA A 1 69 ? -12.600 -3.667 0.147 1.00 97.38 69 ALA A N 1
ATOM 571 C CA . ALA A 1 69 ? -11.885 -4.071 1.344 1.00 97.38 69 ALA A CA 1
ATOM 572 C C . ALA A 1 69 ? -12.753 -3.979 2.617 1.00 97.38 69 ALA A C 1
ATOM 574 O O . ALA A 1 69 ? -12.405 -4.572 3.629 1.00 97.38 69 ALA A O 1
ATOM 575 N N . GLY A 1 70 ? -13.881 -3.265 2.611 1.00 97.31 70 GLY A N 1
ATOM 576 C CA . GLY A 1 70 ? -14.716 -3.054 3.797 1.00 97.31 70 GLY A CA 1
ATOM 577 C C . GLY A 1 70 ? -14.069 -2.126 4.832 1.00 97.31 70 GLY A C 1
ATOM 578 O O . GLY A 1 70 ? -14.144 -2.408 6.031 1.00 97.31 70 GLY A O 1
ATOM 579 N N . ILE A 1 71 ? -13.379 -1.075 4.367 1.00 95.50 71 ILE A N 1
ATOM 580 C CA . ILE A 1 71 ? -12.713 -0.010 5.153 1.00 95.50 71 ILE A CA 1
ATOM 581 C C . ILE A 1 71 ? -12.856 1.368 4.493 1.00 95.50 71 ILE A C 1
ATOM 583 O O . ILE A 1 71 ? -13.404 1.452 3.378 1.00 95.50 71 ILE A O 1
#

pLDDT: mean 92.48, std 11.24, range [48.59, 98.31]

Organism: Esc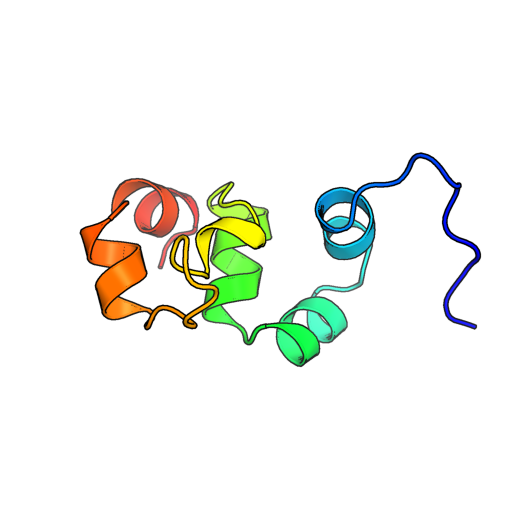herichia coli (NCBI:txid562)

Sequence (71 aa):
MDGVVAGDTTYREWFLRQPYTRQKQIVGETRAKLIRDGGMSPDEFYTDKGEWLTLKQLRERDAQVFRKAGI

Secondary structure (DSSP, 8-state):
--PPPPTT--HHHHHHHS-HHHHHHHH-HHHHHIIIII---GGGGB-TT-PBPPHHHHHHH-HHHHHHHT-

Nearest PDB structures (foldseek):
  8olj-assembly1_B  TM=3.472E-01  e=1.536E+00  Archaeoglobus fulgidus DSM 8774

=== Feature glossary ===
Key to the feature types in this record:

— What the protein is —

Primary structure: the covalent order of the twenty standard amino acids along the backbone. Two proteins with the same sequence will (almost always) fold to the same structure; two with 30% identity often share a fold but not the details.

Database cross-references. InterPro integrates a dozen domain/family signature databases into unified entries with residue-range hits. GO terms attach function/process/location labels with evidence codes. CATH codes position the fold in a four-level structural taxonomy. Organism is the NCBI-taxonomy species name.

— Where its atoms are —

The mmCIF block holds the 3D Cartesian coordinates of each backbone atom (N, Cα, C, O) in ångströms. mmCIF is the PDB's canonical archive format — a tagged-loop text representation of the atomic model.

Six rendered views show the 3D structure from the faces of a cube — i.e. along ±x, ±y, ±z. Rendering representation is drawn randomly per protein from cartoon (secondary-structure ribbons), sticks (backbone bonds), or molecular surface; coloring is either N→C rainbow (blue at the N-terminus through red at the C-terminus) or one color per chain.

— Local backbone conformation —

DSSP 8-state secondary structure assigns each residue one of H (α-helix), G (3₁₀-helix), I (π-helix), E (extended β-strand), B (isolated β-bridge), T (hydrogen-bonded turn), S (bend), or '-' (coil). The assignment is computed from backbone hydrogen-bond geometry via the Kabsch–Sander algorithm.

P-SEA three-state annotation labels each residue as helix, strand, or coil based purely on the geometry of the Cα trace. It serves as a fallback when the full backbone (and thus DSSP) is unavailable.

The φ/ψ torsion pair specifies the backbone conformation at each residue. φ rotates about the N–Cα bond, ψ about the Cα–C bond. Steric clashes forbid most of the (φ, ψ) plane — the allowed regions (α-helix basin, β-sheet basin, left-handed helix) are the Ramachandran-allowed regions.

— Global shape and packing —

The geometric summa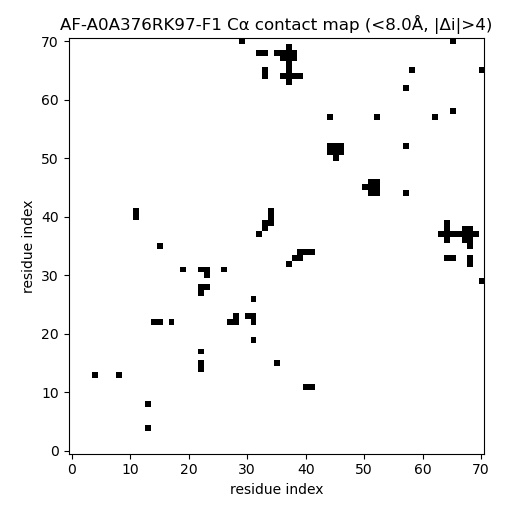ry reports three shape descriptors. Rg (radius of gyration) measures how spread out the Cα atoms are about their centre of mass; compact globular proteins have small Rg, elongated or unfolded ones large. Cα contacts (<8 Å, |i−j|>4) count long-range residue pairs in spatial proximity — high for tightly packed folds, near zero for rods or random coil. The bounding-box extents give the protein's footprint along x, y, z in Å.

Accessible surface area quantifies burial. A residue with SASA near zero is packed into the hydrophobic core; one with SASA >100 Å² sits on the surface. Computed here via the Shrake–Rupley numerical algorithm with a 1.4 Å probe.

Plot images: a contact map (which residues are close in 3D, as an N×N binary image), a Ramachandran scatter (backbone torsion angles, revealing secondary-structure composition at a glance), and — for AlphaFold structures — a PAE heatmap (pairwise prediction confidence).

— Structural neighborhood —

The Foldseek 3Di string encodes local tertiary geometry as a 20-letter alphabet — one character per residue — derived from the relative positions of nearby Cα atoms. Unlike the amino-acid sequence, 3Di is a direct function of the 3D structure, so two proteins with the same fold have similar 3Di strings even at low sequence identity.

Nearest PDB neighbors are the top structural matches found by Foldseek when searching this structure against the entire Protein Data Bank. Each hit reports a TM-score (0 to 1; >0.5 almost always implies the same fold) and an E-value. These are *structural* homologs — they may share no detectable sequence similarity.

— Confidence and disorder —

For AlphaFold models, the B-factor field carries pLDDT — the model's own estimate of local accuracy on a 0–100 scale. Regions with pLDDT<50 should be treated as essentially unmodeled; they often correspond to intrinsically disordered segments.

B-factor (Debye–Waller factor) reflects atomic displacement in the crystal lattice. It is an experimental observable (units Å²), not a prediction; low values mean the atom is pinned down, high values mean it moves or is heterogeneous across the crystal.

Predicted aligned error is AlphaFold's pairwise confidence. Unlike pLDDT (per-residue), PAE is per-residue-pair and captures whether two parts of the structure are correctly placed relative to each other. Units are ångströms of expected positional error.